Protein AF-A0A382TKP7-F1 (afdb_monomer_lite)

Secondary structure (DSSP, 8-state):
-------STHHHH-S-SSHHHHHHHHHHHHHHHHHHHHS-HHHHHHHHHHHHHHHHHHHHHHHH-TTS-----

Organism: NCBI:txid408172

Structure (mmCIF, N/CA/C/O backbone):
data_AF-A0A382TKP7-F1
#
_entry.id   AF-A0A382TKP7-F1
#
loop_
_atom_site.group_PDB
_atom_site.id
_atom_site.type_symbol
_atom_site.label_atom_id
_atom_site.label_alt_id
_atom_site.label_comp_id
_atom_site.label_asym_id
_atom_site.label_entity_id
_atom_site.label_seq_id
_atom_site.pdbx_PDB_ins_code
_atom_site.Cartn_x
_atom_site.Cartn_y
_atom_site.Cartn_z
_atom_site.occupancy
_atom_site.B_iso_or_equiv
_atom_site.auth_seq_id
_atom_site.auth_comp_id
_atom_site.auth_asym_id
_atom_site.auth_atom_id
_atom_site.pdbx_PDB_model_num
ATOM 1 N N . MET A 1 1 ? -23.961 -3.771 2.269 1.00 49.56 1 MET A N 1
ATOM 2 C CA . MET A 1 1 ? -23.647 -3.807 3.715 1.00 49.56 1 MET A CA 1
ATOM 3 C C . MET A 1 1 ? -24.085 -5.157 4.259 1.00 49.56 1 MET A C 1
ATOM 5 O O . MET A 1 1 ? -25.260 -5.473 4.140 1.00 49.56 1 MET A O 1
ATOM 9 N N . ARG A 1 2 ? -23.159 -5.990 4.755 1.00 60.53 2 ARG A N 1
ATOM 10 C CA . ARG A 1 2 ? -23.495 -7.309 5.316 1.00 60.53 2 ARG A CA 1
ATOM 11 C C . ARG A 1 2 ? -23.397 -7.223 6.835 1.00 60.53 2 ARG A C 1
ATOM 13 O O . ARG A 1 2 ? -22.305 -7.043 7.364 1.00 60.53 2 ARG A O 1
ATOM 20 N N . PHE A 1 3 ? -24.532 -7.307 7.521 1.00 64.50 3 PHE A N 1
ATOM 21 C CA . PHE A 1 3 ? -24.568 -7.310 8.980 1.00 64.50 3 PHE A CA 1
ATOM 22 C C . PHE A 1 3 ? -24.087 -8.670 9.487 1.00 64.50 3 PHE A C 1
ATOM 24 O O . PHE A 1 3 ? -24.672 -9.703 9.166 1.00 64.50 3 PHE A O 1
ATOM 31 N N . ILE A 1 4 ? -22.986 -8.679 10.237 1.00 65.94 4 ILE A N 1
ATOM 32 C CA . ILE A 1 4 ? -22.490 -9.881 10.906 1.00 65.94 4 ILE A CA 1
ATOM 33 C C . ILE A 1 4 ? -23.162 -9.919 12.274 1.00 65.94 4 ILE A C 1
ATOM 35 O O . ILE A 1 4 ? -22.824 -9.123 13.148 1.00 65.94 4 ILE A O 1
ATOM 39 N N . PHE A 1 5 ? -24.119 -10.828 12.454 1.00 68.94 5 PHE A N 1
ATOM 40 C CA . PHE A 1 5 ? -24.645 -11.123 13.782 1.00 68.94 5 PHE A CA 1
ATOM 41 C C . PHE A 1 5 ? -23.534 -11.779 14.607 1.00 68.94 5 PHE A C 1
ATOM 43 O O . PHE A 1 5 ? -23.040 -12.859 14.276 1.00 68.94 5 PH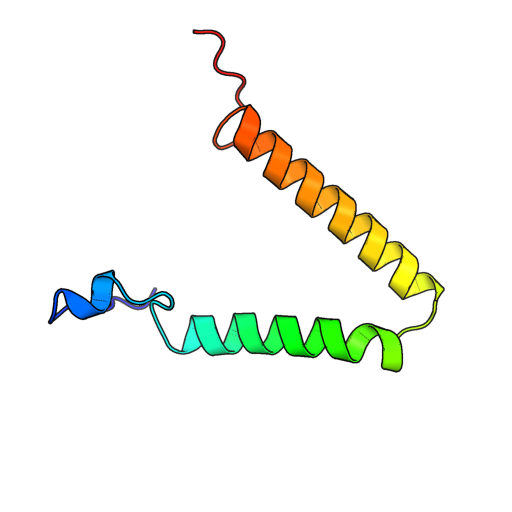E A O 1
ATOM 50 N N . LYS A 1 6 ? -23.097 -11.073 15.650 1.00 68.12 6 LYS A N 1
ATOM 51 C CA . LYS A 1 6 ? -22.094 -11.550 16.600 1.00 68.12 6 LYS A CA 1
ATOM 52 C C . LYS A 1 6 ? -22.805 -12.420 17.636 1.00 68.12 6 LYS A C 1
ATOM 54 O O . LYS A 1 6 ? -23.666 -11.933 18.358 1.00 68.12 6 LYS A O 1
ATOM 59 N N . THR A 1 7 ? -22.464 -13.701 17.688 1.00 76.31 7 THR A N 1
ATOM 60 C CA . THR A 1 7 ? -23.042 -14.696 18.609 1.00 76.31 7 THR A CA 1
ATOM 61 C C . THR A 1 7 ? -22.059 -15.076 19.720 1.00 76.31 7 THR A C 1
ATOM 63 O O . THR A 1 7 ? -22.462 -15.603 20.750 1.00 76.31 7 THR A O 1
ATOM 66 N N . SER A 1 8 ? -20.765 -14.796 19.551 1.00 75.50 8 SER A N 1
ATOM 67 C CA . SER A 1 8 ? -19.721 -15.116 20.530 1.00 75.50 8 SER A CA 1
ATOM 68 C C . SER A 1 8 ? -18.693 -13.990 20.628 1.00 75.50 8 SER A C 1
ATOM 70 O O . SER A 1 8 ? -18.318 -13.420 19.612 1.00 75.50 8 SER A O 1
ATOM 72 N N . TYR A 1 9 ? -18.158 -13.715 21.821 1.00 74.75 9 TYR A N 1
ATOM 73 C CA . TYR A 1 9 ? -17.057 -12.754 22.018 1.00 74.75 9 TYR A CA 1
ATOM 74 C C . TYR A 1 9 ? -15.815 -13.078 21.176 1.00 74.75 9 TYR A C 1
ATOM 76 O O . TYR A 1 9 ? -15.098 -1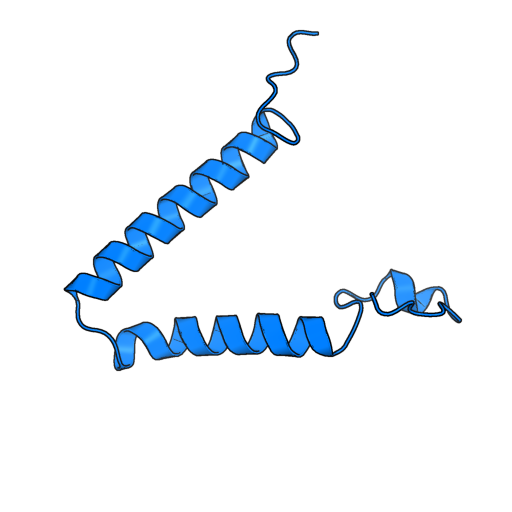2.181 20.740 1.00 74.75 9 TYR A O 1
ATOM 84 N N . GLN A 1 10 ? -15.589 -14.360 20.879 1.00 76.19 10 GLN A N 1
ATOM 85 C CA . GLN A 1 10 ? -14.486 -14.791 20.023 1.00 76.19 10 GLN A CA 1
ATOM 86 C C . GLN A 1 10 ? -14.616 -14.251 18.589 1.00 76.19 10 GLN A C 1
ATOM 88 O O . GLN A 1 10 ? -13.613 -14.134 17.900 1.00 76.19 10 GLN A O 1
ATOM 93 N N . GLN A 1 11 ? -15.817 -13.872 18.125 1.00 69.31 11 GLN A N 1
ATOM 94 C CA . GLN A 1 11 ? -15.988 -13.197 16.831 1.00 69.31 11 GLN A CA 1
ATOM 95 C C . GLN A 1 11 ? -15.357 -1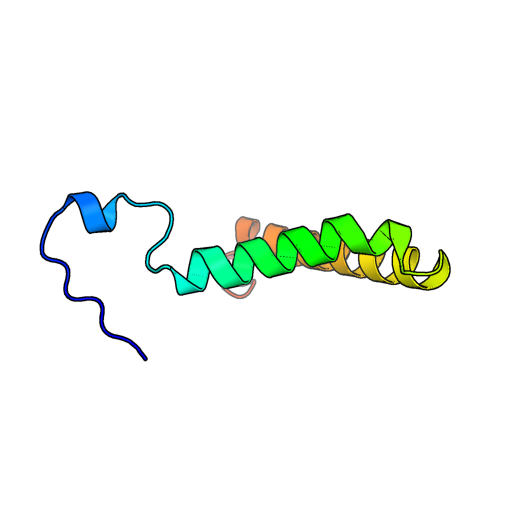1.804 16.785 1.00 69.31 11 GLN A 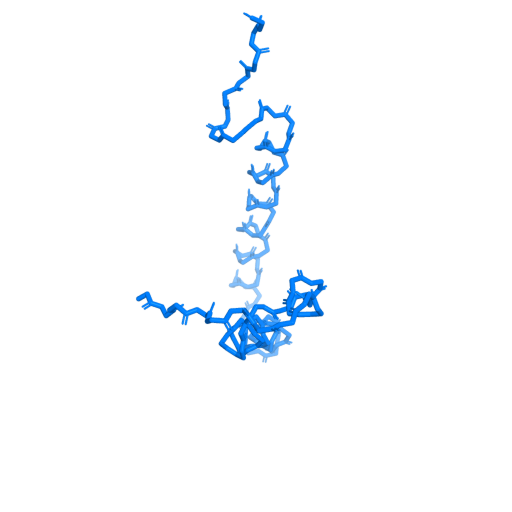C 1
ATOM 97 O O . GLN A 1 11 ? -14.982 -11.377 15.696 1.00 69.31 11 GLN A O 1
ATOM 102 N N . ASP A 1 12 ? -15.216 -11.131 17.928 1.00 68.69 12 ASP A N 1
ATOM 103 C CA . ASP A 1 12 ? -14.717 -9.754 18.000 1.00 68.69 12 ASP A CA 1
ATOM 104 C C . ASP A 1 12 ? -13.199 -9.666 18.075 1.00 68.69 12 ASP A C 1
ATOM 106 O O . ASP A 1 12 ? -12.617 -8.681 17.633 1.00 68.69 12 ASP A O 1
ATOM 110 N N . ILE A 1 13 ? -12.564 -10.720 18.584 1.00 78.06 13 ILE A N 1
ATOM 111 C CA . ILE A 1 13 ? -11.107 -10.811 18.718 1.00 78.06 13 ILE A CA 1
ATOM 112 C C . ILE A 1 13 ? -10.469 -11.325 17.415 1.00 78.06 13 ILE A C 1
ATOM 114 O O . ILE A 1 13 ? -9.261 -11.219 17.212 1.00 78.06 13 ILE A O 1
ATOM 118 N N . ARG A 1 14 ? -11.267 -11.880 16.492 1.00 78.94 14 ARG A N 1
ATOM 119 C CA . ARG A 1 14 ? -10.750 -12.375 15.213 1.00 78.94 14 ARG A CA 1
ATOM 120 C C . ARG A 1 14 ? -10.201 -11.233 14.364 1.00 78.94 14 ARG A C 1
ATOM 122 O O . ARG A 1 14 ? -10.886 -10.250 14.104 1.00 78.94 14 ARG A O 1
ATOM 129 N N . LEU A 1 15 ? -8.987 -11.448 13.857 1.00 75.81 15 LEU A N 1
ATOM 130 C CA . LEU A 1 15 ? -8.281 -10.515 12.977 1.00 75.81 15 LEU A CA 1
ATOM 131 C C . LEU A 1 15 ? -9.081 -10.187 11.706 1.00 75.81 15 LEU A C 1
ATOM 133 O O . LEU A 1 15 ? -9.059 -9.056 11.230 1.00 75.81 15 LEU A O 1
ATOM 137 N N . TYR A 1 16 ? -9.821 -11.166 11.183 1.00 80.06 16 TYR A N 1
ATOM 138 C CA . TYR A 1 16 ? -10.653 -11.007 9.994 1.00 80.06 16 TYR A CA 1
ATOM 139 C C . TYR A 1 16 ? -12.130 -11.080 10.368 1.00 80.06 16 TYR A C 1
ATOM 141 O O . TYR A 1 16 ? -12.587 -12.061 10.965 1.00 80.06 16 TYR A O 1
ATOM 149 N N . ARG A 1 17 ? -12.890 -10.049 9.989 1.00 72.88 17 ARG A N 1
ATOM 150 C CA . ARG A 1 17 ? -14.314 -9.933 10.325 1.00 72.88 17 ARG A CA 1
ATOM 151 C C . ARG A 1 17 ? -15.143 -10.891 9.483 1.00 72.88 17 ARG A C 1
ATOM 153 O O . ARG A 1 17 ? -16.072 -11.521 9.986 1.00 72.88 17 ARG A O 1
ATOM 160 N N . HIS A 1 18 ? -14.790 -11.039 8.211 1.00 78.44 18 HIS A N 1
ATOM 161 C CA . HIS A 1 18 ? -15.452 -11.963 7.300 1.00 78.44 18 HIS A CA 1
ATOM 162 C C . HIS A 1 18 ? -14.499 -12.566 6.266 1.00 78.44 18 HIS A C 1
ATOM 164 O O . HIS A 1 18 ? -13.476 -11.979 5.930 1.00 78.44 18 HIS A O 1
ATOM 170 N N . GLY A 1 19 ? -14.882 -13.710 5.685 1.00 82.38 19 GLY A N 1
ATOM 171 C CA . GLY A 1 19 ? -14.101 -14.367 4.626 1.00 82.38 19 GLY A CA 1
ATOM 172 C C . GLY A 1 19 ? -13.840 -13.488 3.396 1.00 82.38 19 GLY A C 1
ATOM 173 O O . GLY A 1 19 ? -12.860 -13.706 2.698 1.00 82.38 19 GLY A O 1
ATOM 174 N N . GLY A 1 20 ? -14.659 -12.452 3.172 1.00 85.81 20 GLY A N 1
ATOM 175 C CA . GLY A 1 20 ? -14.398 -11.448 2.139 1.00 85.81 20 GLY A CA 1
ATOM 176 C C . GLY A 1 20 ? -13.136 -10.622 2.404 1.00 85.81 20 GLY A C 1
ATOM 177 O O . GLY A 1 20 ? -12.431 -10.310 1.455 1.00 85.81 20 GLY A O 1
ATOM 178 N N . ASP A 1 21 ? -12.809 -10.334 3.670 1.00 85.31 21 ASP A N 1
ATOM 179 C CA . ASP A 1 21 ? -11.575 -9.610 4.018 1.00 85.31 21 ASP A CA 1
ATOM 180 C C . ASP A 1 21 ? -10.380 -10.469 3.628 1.00 85.31 21 ASP A C 1
ATOM 182 O O . ASP A 1 21 ? -9.497 -10.028 2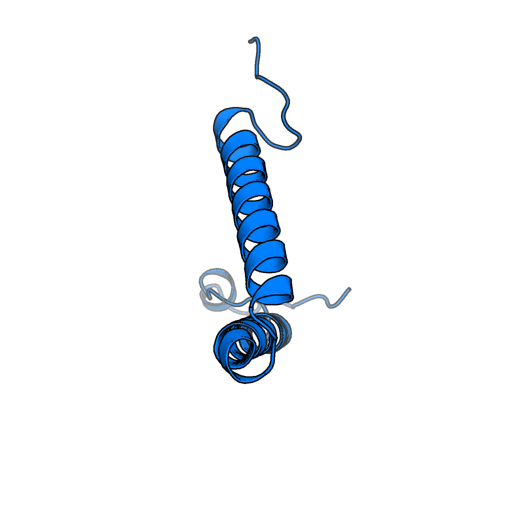.905 1.00 85.31 21 ASP A O 1
ATOM 186 N N . ILE A 1 22 ? -10.394 -11.732 4.062 1.00 88.81 22 ILE A N 1
ATOM 187 C CA . ILE A 1 22 ? -9.328 -12.697 3.783 1.00 88.81 22 ILE A CA 1
ATOM 188 C C . ILE A 1 22 ? -9.144 -12.854 2.273 1.00 88.81 22 ILE A C 1
ATOM 190 O O . ILE A 1 22 ? -8.016 -12.849 1.792 1.00 88.81 22 ILE A O 1
ATOM 194 N N . PHE A 1 23 ? -10.246 -12.949 1.526 1.00 92.31 23 PHE A N 1
ATOM 195 C CA . PHE A 1 23 ? -10.202 -13.066 0.076 1.00 92.31 23 PHE A CA 1
ATOM 196 C C . PHE A 1 23 ? -9.580 -11.832 -0.586 1.00 92.31 23 PHE A C 1
ATOM 198 O O . PHE A 1 23 ? -8.645 -11.981 -1.364 1.00 92.31 23 PHE A O 1
ATOM 205 N N . TRP A 1 24 ? -10.047 -10.621 -0.268 1.00 92.19 24 TRP A N 1
ATOM 206 C CA . TRP A 1 24 ? -9.549 -9.401 -0.913 1.00 92.19 24 TRP A CA 1
ATOM 207 C C . TRP A 1 24 ? -8.119 -9.053 -0.506 1.00 92.19 24 TRP A C 1
ATOM 209 O O . TRP A 1 24 ? -7.307 -8.724 -1.369 1.00 92.19 24 TRP A O 1
ATOM 219 N N . TYR A 1 25 ? -7.779 -9.175 0.780 1.00 90.88 25 TYR A N 1
ATOM 220 C CA . TYR A 1 25 ? -6.406 -8.965 1.239 1.00 90.88 25 TYR A CA 1
ATOM 221 C C . TYR A 1 25 ? -5.461 -10.045 0.702 1.00 90.88 25 TYR A C 1
ATOM 223 O O . TYR A 1 25 ? -4.344 -9.728 0.299 1.00 90.88 25 TYR A O 1
ATOM 231 N N . GLY A 1 26 ? -5.909 -11.303 0.633 1.00 93.44 26 GLY A N 1
ATOM 232 C CA . GLY A 1 26 ? -5.146 -12.394 0.028 1.00 93.44 26 GLY A CA 1
ATOM 233 C C . GLY A 1 26 ? -4.923 -12.196 -1.472 1.00 93.44 26 GLY A C 1
ATOM 234 O O . GLY A 1 26 ? -3.804 -12.373 -1.948 1.00 93.44 26 GLY A O 1
ATOM 235 N N . LEU A 1 27 ? -5.954 -11.766 -2.206 1.00 95.75 27 LEU A N 1
ATOM 236 C CA . LEU A 1 27 ? -5.867 -11.450 -3.632 1.00 95.75 27 LEU A CA 1
ATOM 237 C C . LEU A 1 27 ? -4.883 -10.304 -3.891 1.00 95.75 27 LEU A C 1
ATOM 239 O O . LEU A 1 27 ? -4.052 -10.405 -4.788 1.00 95.75 27 LEU A O 1
ATOM 243 N N . LEU A 1 28 ? -4.947 -9.237 -3.089 1.00 93.25 28 LEU A N 1
ATOM 244 C CA . LEU A 1 28 ? -4.029 -8.103 -3.194 1.00 93.25 28 LEU A CA 1
ATOM 245 C C . LEU A 1 28 ? -2.578 -8.522 -2.925 1.00 93.25 28 LEU A C 1
ATOM 247 O O . LEU A 1 28 ? -1.677 -8.124 -3.659 1.00 93.25 28 LEU A O 1
ATOM 251 N N . LEU A 1 29 ? -2.352 -9.362 -1.913 1.00 94.69 29 LEU A N 1
ATOM 252 C CA . LEU A 1 29 ? -1.025 -9.889 -1.594 1.00 94.69 29 LEU A CA 1
ATOM 253 C C . LEU A 1 29 ? -0.479 -10.750 -2.743 1.00 94.69 29 LEU A C 1
ATOM 255 O O . LEU A 1 29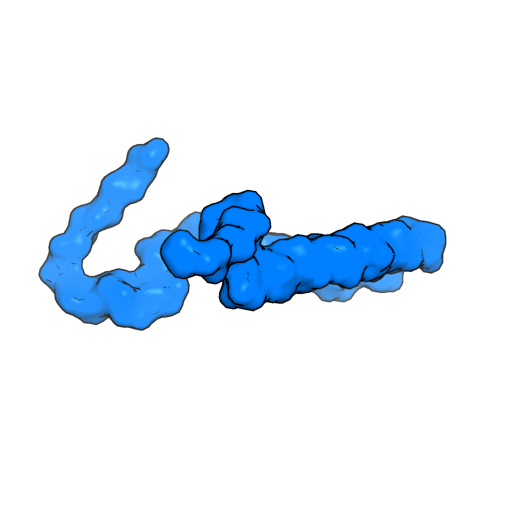 ? 0.668 -10.575 -3.152 1.00 94.69 29 LEU A O 1
ATOM 259 N N . LEU A 1 30 ? -1.308 -11.630 -3.310 1.00 96.25 30 LEU A N 1
ATOM 260 C CA . LEU A 1 30 ? -0.953 -12.426 -4.488 1.00 96.25 30 LEU A CA 1
ATOM 261 C C . LEU A 1 30 ? -0.620 -11.549 -5.699 1.00 96.25 30 LEU A C 1
ATOM 263 O O . LEU A 1 30 ? 0.374 -11.801 -6.379 1.00 96.25 30 LEU A O 1
ATOM 267 N N . ALA A 1 31 ? -1.411 -10.505 -5.951 1.00 93.88 31 ALA A N 1
ATOM 268 C CA . ALA A 1 31 ? -1.152 -9.557 -7.029 1.00 93.88 31 ALA A CA 1
ATOM 269 C C . ALA A 1 31 ? 0.200 -8.850 -6.842 1.00 93.88 31 ALA A C 1
ATOM 271 O O . ALA A 1 31 ? 0.974 -8.751 -7.789 1.00 93.88 31 ALA A O 1
ATOM 272 N N . LEU A 1 32 ? 0.535 -8.430 -5.618 1.00 92.50 32 LEU A N 1
ATOM 273 C CA . LEU A 1 32 ? 1.809 -7.768 -5.331 1.00 92.50 32 LEU A CA 1
ATOM 274 C C . LEU A 1 32 ? 3.014 -8.715 -5.459 1.00 92.50 32 LEU A C 1
ATOM 276 O O . LEU A 1 32 ? 4.056 -8.311 -5.965 1.00 92.50 32 LEU A O 1
ATOM 280 N N . LEU A 1 33 ? 2.877 -9.977 -5.040 1.00 94.62 33 LEU A N 1
ATOM 281 C CA . LEU A 1 33 ? 3.942 -10.980 -5.178 1.00 94.62 33 LEU A CA 1
ATOM 282 C C . LEU A 1 33 ? 4.187 -11.396 -6.630 1.00 94.62 33 LEU A C 1
ATOM 284 O O . LEU A 1 33 ? 5.314 -11.719 -6.996 1.00 94.62 33 LEU A O 1
ATOM 288 N N . THR A 1 34 ? 3.140 -11.406 -7.454 1.00 95.12 34 THR A N 1
ATOM 289 C CA . THR A 1 34 ? 3.236 -11.763 -8.878 1.00 95.12 34 THR A CA 1
ATOM 290 C C . THR A 1 34 ? 3.614 -10.574 -9.761 1.00 95.12 34 THR A C 1
ATOM 292 O O . THR A 1 34 ? 4.184 -10.779 -10.831 1.00 95.12 34 THR A O 1
ATOM 295 N N . ALA A 1 35 ? 3.395 -9.340 -9.295 1.00 91.00 35 ALA A N 1
ATOM 296 C CA . ALA A 1 35 ? 3.764 -8.106 -9.985 1.00 91.00 35 ALA A CA 1
ATOM 297 C C . ALA A 1 35 ? 5.203 -8.087 -10.547 1.00 91.00 35 ALA A C 1
ATOM 299 O O . ALA A 1 35 ? 5.336 -7.821 -11.740 1.00 91.00 35 ALA A O 1
ATOM 300 N N . PRO A 1 36 ? 6.275 -8.410 -9.791 1.00 89.81 36 PRO A N 1
ATOM 301 C CA . PRO A 1 36 ? 7.642 -8.361 -10.321 1.00 89.81 36 PRO A CA 1
ATOM 302 C C . PRO A 1 36 ? 7.930 -9.395 -11.419 1.00 89.81 36 PRO A C 1
ATOM 304 O O . PRO A 1 36 ? 8.891 -9.229 -12.161 1.00 89.81 36 PRO A O 1
ATOM 307 N N . ALA A 1 37 ? 7.132 -10.462 -11.523 1.00 92.12 37 ALA A N 1
ATOM 308 C CA . ALA A 1 37 ? 7.295 -11.482 -12.558 1.00 92.12 37 ALA A CA 1
ATOM 309 C C . ALA A 1 37 ? 6.526 -11.157 -13.851 1.00 92.12 37 ALA A C 1
ATOM 311 O O . ALA A 1 37 ? 6.817 -11.741 -14.891 1.00 92.12 37 ALA A O 1
ATOM 312 N N . VAL A 1 38 ? 5.530 -10.267 -13.782 1.00 92.56 38 VAL A N 1
ATOM 313 C CA . VAL A 1 38 ? 4.608 -9.970 -14.891 1.00 92.56 38 VAL A CA 1
ATOM 314 C C . VAL A 1 38 ? 4.810 -8.560 -15.452 1.00 92.56 38 VAL A C 1
ATOM 316 O O . VAL A 1 38 ? 4.564 -8.340 -16.634 1.00 92.56 38 VAL A O 1
ATOM 319 N N . LEU A 1 39 ? 5.223 -7.601 -14.622 1.00 91.38 39 LEU A N 1
ATOM 320 C CA . LEU A 1 39 ? 5.326 -6.192 -14.996 1.00 91.38 39 LEU A CA 1
ATOM 321 C C . LEU A 1 39 ? 6.744 -5.801 -15.414 1.00 91.38 39 LEU A C 1
ATOM 323 O O . LEU A 1 39 ? 7.728 -6.252 -14.832 1.00 91.38 39 LEU A O 1
ATOM 327 N N . ASP A 1 40 ? 6.832 -4.878 -16.372 1.00 91.94 40 ASP A N 1
ATOM 328 C CA . ASP A 1 40 ? 8.100 -4.264 -16.760 1.00 91.94 40 ASP A CA 1
ATOM 329 C C . ASP A 1 40 ? 8.651 -3.337 -15.668 1.00 91.94 40 ASP A C 1
ATOM 331 O O . ASP A 1 40 ? 7.914 -2.752 -14.867 1.00 91.94 40 ASP A O 1
ATOM 335 N N . VAL A 1 41 ? 9.970 -3.123 -15.699 1.00 92.50 41 VAL A N 1
ATOM 336 C CA . VAL A 1 41 ? 10.717 -2.288 -14.739 1.00 92.50 41 VAL A CA 1
ATOM 337 C C . VAL A 1 41 ? 10.123 -0.883 -14.591 1.00 92.50 41 VAL A C 1
ATOM 339 O O . VAL A 1 41 ? 10.090 -0.346 -13.486 1.00 92.50 41 VAL A O 1
ATOM 342 N N . TYR A 1 42 ? 9.611 -0.307 -15.683 1.00 93.62 42 TYR A N 1
ATOM 343 C CA . TYR A 1 42 ? 8.936 0.990 -15.659 1.00 93.62 42 TYR A CA 1
ATOM 344 C C . TYR A 1 42 ? 7.732 0.994 -14.702 1.00 93.62 42 TYR A C 1
ATOM 346 O O . TYR A 1 42 ? 7.660 1.818 -13.792 1.00 93.62 42 TYR A O 1
ATOM 354 N N . TYR A 1 43 ? 6.825 0.025 -14.848 1.00 93.31 43 TYR A N 1
ATOM 355 C CA . TYR A 1 43 ? 5.626 -0.076 -14.013 1.00 93.31 43 TYR A CA 1
ATOM 356 C C . TYR A 1 43 ? 5.948 -0.461 -12.569 1.00 93.31 43 TYR A C 1
ATOM 358 O O . TYR A 1 43 ? 5.281 0.006 -11.647 1.00 93.31 43 TYR A O 1
ATOM 366 N N . ILE A 1 44 ? 6.989 -1.269 -12.351 1.00 94.25 44 ILE A N 1
ATOM 367 C CA . ILE A 1 44 ? 7.481 -1.582 -11.002 1.00 94.25 44 ILE A CA 1
ATOM 368 C C . ILE A 1 44 ? 7.952 -0.302 -10.294 1.00 94.25 44 ILE A C 1
ATOM 370 O O . ILE A 1 44 ? 7.659 -0.112 -9.110 1.00 94.25 44 ILE A O 1
ATOM 374 N N . GLY A 1 45 ? 8.637 0.592 -11.012 1.00 94.88 45 GLY A N 1
ATOM 375 C CA . GLY A 1 45 ? 9.066 1.892 -10.495 1.00 94.88 45 GLY A CA 1
ATOM 376 C C . GLY A 1 45 ? 7.890 2.769 -10.061 1.00 94.88 45 GLY A C 1
ATOM 377 O O . GLY A 1 45 ? 7.847 3.210 -8.911 1.00 94.88 45 GLY A O 1
ATOM 378 N N . GLU A 1 46 ? 6.903 2.950 -10.940 1.00 95.50 46 GLU A N 1
ATOM 379 C CA . GLU A 1 46 ? 5.693 3.736 -10.654 1.00 95.50 46 GLU A CA 1
ATOM 380 C C . GLU A 1 46 ? 4.894 3.164 -9.471 1.00 95.50 46 GLU A C 1
ATOM 382 O O . GLU A 1 46 ? 4.494 3.903 -8.569 1.00 95.50 46 GLU A O 1
ATOM 387 N N . LEU A 1 47 ? 4.719 1.838 -9.408 1.00 94.19 47 LEU A N 1
ATOM 388 C CA . LEU A 1 47 ? 4.038 1.178 -8.288 1.00 94.19 47 LEU A CA 1
ATOM 389 C C . LEU A 1 47 ? 4.779 1.368 -6.963 1.00 94.19 47 LEU A C 1
ATOM 391 O O . LEU A 1 47 ? 4.150 1.591 -5.929 1.00 94.19 47 LEU A O 1
ATOM 395 N N . THR A 1 48 ? 6.110 1.302 -6.985 1.00 94.69 48 THR A N 1
ATOM 396 C CA . THR A 1 48 ? 6.933 1.513 -5.789 1.00 94.69 48 THR A CA 1
ATOM 397 C C . THR A 1 48 ? 6.802 2.951 -5.296 1.00 94.69 48 THR A C 1
ATOM 399 O O . THR A 1 48 ? 6.598 3.185 -4.107 1.00 94.69 48 THR A O 1
ATOM 402 N N . LEU A 1 49 ? 6.854 3.921 -6.209 1.00 96.62 49 LEU A N 1
ATOM 403 C CA . LEU A 1 49 ? 6.703 5.340 -5.898 1.00 96.62 49 LEU A CA 1
ATOM 404 C C . LEU A 1 49 ? 5.299 5.650 -5.351 1.00 96.62 49 LEU A C 1
ATOM 406 O O . LEU A 1 49 ? 5.163 6.333 -4.333 1.00 96.62 49 LEU A O 1
ATOM 410 N N . MET A 1 50 ? 4.258 5.066 -5.947 1.00 95.88 50 MET A N 1
ATOM 411 C CA . MET A 1 50 ? 2.890 5.135 -5.432 1.00 95.88 50 MET A CA 1
ATOM 412 C C . MET A 1 50 ? 2.771 4.522 -4.026 1.00 95.88 50 MET A C 1
ATOM 414 O O . MET A 1 50 ? 2.140 5.118 -3.152 1.00 95.88 50 MET A O 1
ATOM 418 N N . ALA A 1 51 ? 3.399 3.368 -3.774 1.00 94.81 51 ALA A N 1
ATOM 419 C CA . ALA A 1 51 ? 3.396 2.725 -2.460 1.00 94.81 51 ALA A CA 1
ATOM 420 C C . ALA A 1 51 ? 4.104 3.577 -1.394 1.00 94.81 51 ALA A C 1
ATOM 422 O O . ALA A 1 51 ? 3.602 3.700 -0.276 1.00 94.81 51 ALA A O 1
ATOM 423 N N . ILE A 1 52 ? 5.222 4.221 -1.745 1.00 96.62 52 ILE A N 1
ATOM 424 C CA . ILE A 1 52 ? 5.927 5.161 -0.862 1.00 96.62 52 ILE A CA 1
ATOM 425 C C . ILE A 1 52 ? 5.001 6.316 -0.468 1.00 96.62 52 ILE A C 1
ATOM 427 O O . ILE A 1 52 ? 4.870 6.611 0.721 1.00 96.62 52 ILE A O 1
ATOM 431 N N . PHE A 1 53 ? 4.309 6.938 -1.428 1.00 95.81 53 PHE A N 1
ATOM 432 C CA . PHE A 1 53 ? 3.379 8.028 -1.122 1.00 95.81 53 PHE A CA 1
ATOM 433 C C . PHE A 1 53 ? 2.163 7.577 -0.314 1.00 95.81 53 PHE A C 1
ATOM 435 O O . PHE A 1 53 ? 1.727 8.306 0.577 1.00 95.81 53 PHE A O 1
ATOM 442 N N . ALA A 1 54 ? 1.640 6.375 -0.564 1.00 94.12 54 ALA A N 1
ATOM 443 C CA . ALA A 1 54 ? 0.566 5.811 0.244 1.00 94.12 54 ALA A CA 1
ATOM 444 C C . ALA A 1 54 ? 1.003 5.627 1.708 1.00 94.12 54 ALA A C 1
ATOM 446 O O . ALA A 1 54 ? 0.291 6.051 2.619 1.00 94.12 54 ALA A O 1
ATOM 447 N N . ILE A 1 55 ? 2.196 5.064 1.944 1.00 94.31 55 ILE A N 1
ATOM 448 C CA . ILE A 1 55 ? 2.760 4.894 3.292 1.00 94.31 55 ILE A CA 1
ATOM 449 C C . ILE A 1 55 ? 3.002 6.254 3.951 1.00 94.31 55 ILE A C 1
ATOM 451 O O . ILE A 1 55 ? 2.639 6.437 5.111 1.00 94.31 55 ILE A O 1
ATOM 455 N N . ALA A 1 56 ? 3.564 7.220 3.223 1.00 94.19 56 ALA A N 1
ATOM 456 C CA . ALA A 1 56 ? 3.790 8.568 3.736 1.00 94.19 56 ALA A CA 1
ATOM 457 C C . ALA A 1 56 ? 2.473 9.255 4.136 1.00 94.19 56 ALA A C 1
ATOM 459 O O . ALA A 1 56 ? 2.391 9.842 5.214 1.00 94.19 56 ALA A O 1
ATOM 460 N N . GLY A 1 57 ? 1.425 9.134 3.315 1.00 90.50 57 GLY A N 1
ATOM 461 C CA . GLY A 1 57 ? 0.098 9.675 3.612 1.00 90.50 57 GLY A CA 1
ATOM 462 C C . GLY A 1 57 ? -0.537 9.032 4.846 1.00 90.50 57 GLY A C 1
ATOM 463 O O . GLY A 1 57 ? -1.032 9.739 5.723 1.00 90.50 57 GLY A O 1
ATOM 464 N N . VAL A 1 58 ? -0.462 7.703 4.966 1.00 90.44 58 VAL A N 1
ATOM 465 C CA . VAL A 1 58 ? -0.934 6.983 6.161 1.00 90.44 58 VAL A CA 1
ATOM 466 C C . VAL A 1 58 ? -0.125 7.381 7.399 1.00 90.44 58 VAL A C 1
ATOM 468 O O . VAL A 1 58 ? -0.705 7.621 8.456 1.00 90.44 58 VAL A O 1
ATOM 471 N N . GLY A 1 59 ? 1.198 7.514 7.277 1.00 89.88 59 GLY A N 1
ATOM 472 C CA . GLY A 1 59 ? 2.072 7.977 8.356 1.00 89.88 59 GLY A CA 1
ATOM 473 C C . GLY A 1 59 ? 1.741 9.399 8.809 1.00 89.88 59 GLY A C 1
ATOM 474 O O . GLY A 1 59 ? 1.688 9.673 10.005 1.00 89.88 59 GLY A O 1
ATOM 475 N N . LEU A 1 60 ? 1.425 10.292 7.870 1.00 89.38 60 LEU A N 1
ATOM 476 C CA . LEU A 1 60 ? 0.973 11.645 8.178 1.00 89.38 60 LEU A CA 1
ATOM 477 C C . LEU A 1 60 ? -0.357 11.630 8.937 1.00 89.38 60 LEU A C 1
ATOM 479 O O . LEU A 1 60 ? -0.484 12.327 9.943 1.00 89.38 60 LEU A O 1
ATOM 483 N N . MET A 1 61 ? -1.325 10.813 8.511 1.00 87.81 61 MET A N 1
ATOM 484 C CA . MET A 1 61 ? -2.598 10.649 9.227 1.00 87.81 61 MET A CA 1
ATOM 485 C C . MET A 1 61 ? -2.396 10.085 10.638 1.00 87.81 61 MET A C 1
ATOM 487 O O . MET A 1 61 ? -3.122 10.458 11.554 1.00 87.81 61 MET A O 1
ATOM 491 N N . LEU A 1 62 ? -1.396 9.222 10.831 1.00 85.19 62 LEU A N 1
ATOM 492 C CA . LEU A 1 62 ? -1.044 8.693 12.146 1.00 85.19 62 LEU A CA 1
ATOM 493 C C . LEU A 1 62 ? -0.461 9.772 13.074 1.00 85.19 62 LEU A C 1
ATOM 495 O O . LEU A 1 62 ? -0.775 9.780 14.259 1.00 85.19 62 LEU A O 1
ATOM 499 N N . LEU A 1 63 ? 0.361 10.685 12.544 1.00 85.38 63 LEU A N 1
ATOM 500 C CA . LEU A 1 63 ? 0.984 11.769 13.316 1.00 85.38 63 LEU A CA 1
ATOM 501 C C . LEU A 1 63 ? 0.031 12.929 13.619 1.00 85.38 63 LEU A C 1
ATOM 503 O O . LEU A 1 63 ? 0.107 13.528 14.686 1.00 85.38 63 LEU A O 1
ATOM 507 N N . THR A 1 64 ? -0.824 13.281 12.662 1.00 82.56 64 THR A N 1
ATOM 508 C CA . THR A 1 64 ? -1.664 14.485 12.742 1.00 82.56 64 THR A CA 1
ATOM 509 C C . THR A 1 64 ? -3.084 14.183 13.205 1.00 82.56 64 THR A C 1
ATOM 511 O O . THR A 1 64 ? -3.659 15.002 13.902 1.00 82.56 64 THR A O 1
ATOM 514 N N . GLY A 1 65 ? -3.629 13.002 12.903 1.00 76.19 65 GLY A N 1
ATOM 515 C CA . GLY A 1 65 ? -5.006 12.620 13.216 1.00 76.19 65 GLY A CA 1
ATOM 516 C C . GLY A 1 65 ? -5.815 12.247 11.969 1.00 76.19 65 GLY A C 1
ATOM 517 O O . GLY A 1 65 ? -5.395 12.451 10.825 1.00 76.19 65 GLY A O 1
ATOM 518 N N . TYR A 1 66 ? -7.010 11.681 12.179 1.00 62.19 66 TYR A N 1
ATOM 519 C CA . TYR A 1 66 ? -7.901 11.269 11.088 1.00 62.19 66 TYR A CA 1
ATOM 520 C C . TYR A 1 66 ? -8.240 12.497 10.228 1.00 62.19 66 TYR A C 1
ATOM 522 O O . TYR A 1 66 ? -8.772 13.470 10.753 1.00 62.19 66 TYR A O 1
ATOM 530 N N . THR A 1 67 ? -7.931 12.452 8.924 1.00 66.56 67 THR A N 1
ATOM 531 C CA . THR A 1 67 ? -8.018 13.550 7.923 1.00 66.56 67 THR A CA 1
ATOM 532 C C . THR A 1 67 ? -6.873 14.570 7.858 1.00 66.56 67 THR A C 1
ATOM 534 O O . THR A 1 67 ? -6.958 15.506 7.068 1.00 66.56 67 THR A O 1
ATOM 537 N N . GLY A 1 68 ? -5.771 14.393 8.592 1.00 63.19 68 GLY A N 1
ATOM 538 C CA . GLY A 1 68 ? -4.638 15.324 8.488 1.00 63.19 68 GLY A CA 1
ATOM 539 C C . GLY A 1 68 ? -4.793 16.600 9.323 1.00 63.19 68 GLY A C 1
ATOM 540 O O . GLY A 1 68 ? -4.026 17.548 9.152 1.00 63.19 68 GLY A O 1
ATOM 541 N N . GLN A 1 69 ? -5.798 16.661 10.203 1.00 63.31 69 GLN A N 1
ATOM 542 C CA . GLN A 1 69 ? -6.004 17.813 11.076 1.00 63.31 69 GLN A CA 1
ATOM 543 C C . GLN A 1 69 ? -4.968 17.810 12.190 1.00 63.31 69 GLN A C 1
ATOM 545 O O . GLN A 1 69 ? -5.147 17.116 13.179 1.00 63.31 69 GLN A O 1
ATOM 550 N N . ILE A 1 70 ? -3.910 18.608 12.046 1.00 59.59 70 ILE A N 1
ATOM 551 C CA . ILE A 1 70 ? -2.993 18.914 13.146 1.00 59.59 70 ILE A CA 1
ATOM 552 C C . ILE A 1 70 ? -3.837 19.420 14.322 1.00 59.59 70 ILE A C 1
ATOM 554 O O . ILE A 1 70 ? -4.418 20.503 14.249 1.00 59.59 70 ILE A O 1
ATOM 558 N N . SER A 1 71 ? -3.922 18.624 15.389 1.00 58.59 71 SER A N 1
ATOM 559 C CA . SER A 1 71 ? -4.554 19.025 16.644 1.00 58.59 71 SER A CA 1
ATOM 560 C C . SER A 1 71 ? -3.767 20.197 17.233 1.00 58.59 71 SER A C 1
ATOM 562 O O . SER A 1 71 ? -2.773 19.990 17.925 1.00 58.59 71 SER A O 1
ATOM 564 N N . LEU A 1 72 ? -4.190 21.429 16.937 1.00 57.28 72 LEU A N 1
ATOM 565 C CA . LEU A 1 72 ? -3.593 22.657 17.480 1.00 57.28 72 LEU A CA 1
ATOM 566 C C . LEU A 1 72 ? -3.894 22.877 18.975 1.00 57.28 72 LEU A C 1
ATOM 568 O O . LEU A 1 72 ? -3.387 23.841 19.546 1.00 57.28 72 LEU A O 1
ATOM 572 N N . GLY A 1 73 ? -4.634 21.962 19.609 1.00 58.72 73 GLY A N 1
ATOM 573 C CA . GLY A 1 73 ? -5.173 22.155 20.954 1.00 58.72 73 GLY A CA 1
ATOM 574 C C . GLY A 1 73 ? -6.503 22.883 20.906 1.00 58.72 73 GLY A C 1
ATOM 575 O O . GLY A 1 73 ? -6.593 23.912 20.203 1.00 58.72 73 GLY A O 1
#

Foldseek 3Di:
DDDDDDPDPVCVVDPDNDVVVVVVVVVVVVCVVCCVVPDDPVVVVVVVVVVVVVVVVVVCCVVQHPPNPNPPD

Radius of gyration: 17.89 Å; chains: 1; bounding box: 35×38×39 Å

Sequence (73 aa):
MRFIFKTSYQQDIRLYRHGGDIFWYGLLLLALLTAPAVLDVYYIGELTLMAIFAIAGVGLMLLTGYTGQISLG

pLDDT: mean 83.3, std 12.7, range [49.56, 96.62]